Protein AF-A0A535T096-F1 (afdb_monomer)

pLDDT: mean 87.43, std 16.7, range [36.19, 98.62]

Foldseek 3Di:
DDDDDDDPPPPPPPPPPPPPDDDFQDDDQDPVRVVVLVVVQCVLVVVLVVVVADEDDFDQKDAPVLCVVPDDPVLVVFWAWDADPVRGIITGAQDCPSRVVCCCVPPVVPPDDDHRYKYKDKGATNDCPDPDRHRIDIDID

Radius of gyration: 22.75 Å; Cα contacts (8 Å, |Δi|>4): 147; chains: 1; bounding box: 43×34×91 Å

Nearest PDB structures (foldseek):
  4yrc-assembly1_A  TM=8.876E-01  e=6.998E-08  Trypanosoma cruzi strain CL Brener
  4yrp-assembly1_A  TM=8.487E-01  e=3.671E-08  Trypanosoma cruzi strain CL Brener
  3hrk-assembly1_A  TM=8.976E-01  e=1.423E-07  Trypanosoma cruzi
  4yrn-assembly1_B  TM=8.415E-01  e=5.767E-08  Trypanosoma cruzi strain CL Brener
  4yrn-assembly1_A-2  TM=8.420E-01  e=6.151E-08  Trypanosoma cruzi strain CL Brener

Mean predicted aligned error: 8.69 Å

Solvent-accessible surface area (backbone atoms only — not comparable to full-atom values): 8742 Å² total; per-residue (Å²): 139,84,85,79,87,78,79,87,76,78,77,76,75,89,77,68,75,80,82,89,69,76,60,91,36,54,78,86,66,52,70,70,57,43,49,53,52,48,51,54,51,51,52,55,53,49,52,41,43,77,74,64,32,41,79,54,86,66,75,60,64,44,48,49,74,62,48,62,76,67,46,54,73,72,59,60,69,27,37,48,69,49,66,49,100,86,69,50,63,31,27,41,34,62,63,63,65,54,55,50,48,50,45,38,68,70,75,43,66,85,54,76,79,84,82,46,70,28,40,71,47,76,28,28,35,68,50,63,62,96,66,83,43,46,28,56,47,78,48,73,86

Sequence (141 aa):
MWPRPGGFFTSANPSATPQLGGVPGFRDLLPLEAEILREAQESLLGEMRRWGYRHVITPLVESMDVLDVGLGIEQRRRLFKFTDARGDVVALVGERTVPVARLVAGKLRAAALPLRLCYAGPVLSTDEGRFQQRRETYQVG

Secondary structure (DSSP, 8-state):
-PPP---------TT-----PPPTT--PPPHHHHHHHHHHHHHHHHHHHHTT-EE----SEEEHHHHHHH--HHHHHTS-EEE-TTS-EEEE-S-SHHHHHHHHHHHSTTSPSPP-EE-EEEEE-S--TTTTT-SEEEEE-

Structure (mmCIF, N/CA/C/O backbone):
data_AF-A0A535T096-F1
#
_entry.id   AF-A0A535T096-F1
#
loop_
_atom_site.group_PDB
_atom_site.id
_atom_site.type_symbol
_atom_site.label_atom_id
_atom_site.label_alt_id
_atom_site.label_comp_id
_atom_site.label_asym_id
_atom_site.label_entity_id
_atom_site.label_seq_id
_atom_site.pdbx_PDB_ins_code
_atom_site.Cartn_x
_atom_site.Cartn_y
_atom_site.Cartn_z
_atom_site.occupancy
_atom_site.B_iso_or_equiv
_atom_site.auth_seq_id
_atom_site.auth_comp_id
_atom_site.auth_asym_id
_atom_site.auth_atom_id
_atom_site.pdbx_PDB_model_num
ATOM 1 N N . MET A 1 1 ? -14.529 -2.372 70.661 1.00 43.06 1 MET A N 1
ATOM 2 C CA . MET A 1 1 ? -15.642 -2.091 69.729 1.00 43.06 1 MET A CA 1
ATOM 3 C C . MET A 1 1 ? -15.020 -1.827 68.362 1.00 43.06 1 MET A C 1
ATOM 5 O O . MET A 1 1 ? -14.398 -0.792 68.189 1.00 43.06 1 MET A O 1
ATOM 9 N N . TRP A 1 2 ? -15.039 -2.812 67.461 1.00 36.19 2 TRP A N 1
ATOM 10 C CA . TRP A 1 2 ? -14.442 -2.722 66.116 1.00 36.19 2 TRP A CA 1
ATOM 11 C C . TRP A 1 2 ? -15.472 -2.147 65.126 1.00 36.19 2 TRP A C 1
ATOM 13 O O . TRP A 1 2 ? -16.627 -2.578 65.187 1.00 36.19 2 TRP A O 1
ATOM 23 N N . PRO A 1 3 ? -15.112 -1.236 64.203 1.00 52.44 3 PRO A N 1
ATOM 24 C CA . PRO A 1 3 ? -16.004 -0.853 63.115 1.00 52.44 3 PRO A CA 1
ATOM 25 C C . PRO A 1 3 ? -15.976 -1.907 61.994 1.00 52.44 3 PRO A C 1
ATOM 27 O O . PRO A 1 3 ? -14.939 -2.498 61.694 1.00 52.44 3 PRO A O 1
ATOM 30 N N . ARG A 1 4 ? -17.141 -2.159 61.389 1.00 43.66 4 ARG A N 1
ATOM 31 C CA . ARG A 1 4 ? -17.319 -3.072 60.249 1.00 43.66 4 ARG A CA 1
ATOM 32 C C . ARG A 1 4 ? -16.838 -2.410 58.947 1.00 43.66 4 ARG A C 1
ATOM 34 O O . ARG A 1 4 ? -17.176 -1.246 58.737 1.00 43.66 4 ARG A O 1
ATOM 41 N N . PRO A 1 5 ? -16.147 -3.123 58.041 1.00 46.75 5 PRO A N 1
ATOM 42 C CA . PRO A 1 5 ? -15.888 -2.615 56.701 1.00 46.75 5 PRO A CA 1
ATOM 43 C C . PRO A 1 5 ? -17.166 -2.724 55.857 1.00 46.75 5 PRO A C 1
ATOM 45 O O . PRO A 1 5 ? -17.632 -3.819 55.544 1.00 46.75 5 PRO A O 1
ATOM 48 N N . GLY A 1 6 ? -17.758 -1.574 55.530 1.00 46.47 6 GLY A N 1
ATOM 49 C CA . GLY A 1 6 ? -18.802 -1.460 54.515 1.00 46.47 6 GLY A CA 1
ATOM 50 C C . GLY A 1 6 ? -18.205 -1.721 53.134 1.00 46.47 6 GLY A C 1
ATOM 51 O O . GLY A 1 6 ? -17.206 -1.110 52.762 1.00 46.47 6 GLY A O 1
ATOM 52 N N . GLY A 1 7 ? -18.791 -2.670 52.409 1.00 41.16 7 GLY A N 1
ATOM 53 C CA . GLY A 1 7 ? -18.356 -3.058 51.075 1.00 41.16 7 GLY A CA 1
ATOM 54 C C . GLY A 1 7 ? -18.584 -1.950 50.050 1.00 41.16 7 GLY A C 1
ATOM 55 O O . GLY A 1 7 ? -19.691 -1.438 49.909 1.00 41.16 7 GLY A O 1
ATOM 56 N N . PHE A 1 8 ? -17.542 -1.636 49.285 1.00 47.66 8 PHE A N 1
ATOM 57 C CA . PHE A 1 8 ? -17.671 -0.946 48.008 1.00 47.66 8 PHE A CA 1
ATOM 58 C C . PHE A 1 8 ? -18.009 -1.986 46.936 1.00 47.66 8 PHE A C 1
ATOM 60 O O . PHE A 1 8 ? -17.132 -2.481 46.235 1.00 47.66 8 PHE A O 1
ATOM 67 N N . PHE A 1 9 ? -19.287 -2.348 46.825 1.00 50.50 9 PHE A N 1
ATOM 68 C CA . PHE A 1 9 ? -19.802 -2.934 45.591 1.00 50.50 9 PHE A CA 1
ATOM 69 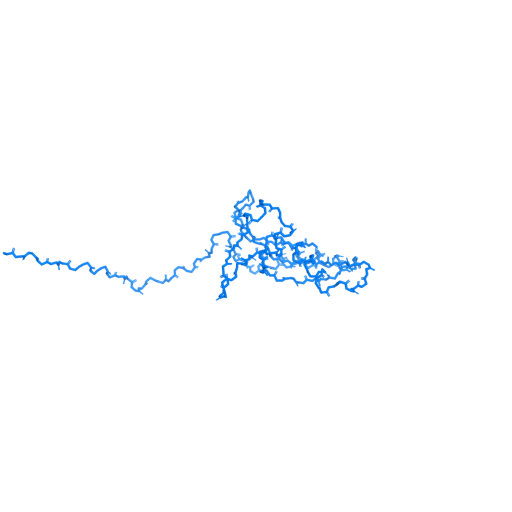C C . PHE A 1 9 ? -20.243 -1.778 44.697 1.00 50.50 9 PHE A C 1
ATOM 71 O O . PHE A 1 9 ? -21.381 -1.322 44.760 1.00 50.50 9 PHE A O 1
ATOM 78 N N . THR A 1 10 ? -19.333 -1.268 43.870 1.00 53.69 10 THR A N 1
ATOM 79 C CA . THR A 1 10 ? -19.735 -0.548 42.663 1.00 53.69 10 THR A CA 1
ATOM 80 C C . THR A 1 10 ? -20.433 -1.563 41.766 1.00 53.69 10 THR A C 1
ATOM 82 O O . THR A 1 10 ? -19.790 -2.417 41.157 1.00 53.69 10 THR A O 1
ATOM 85 N N . SER A 1 11 ? -21.765 -1.519 41.706 1.00 49.81 11 SER A N 1
ATOM 86 C CA . SER A 1 11 ? -22.501 -2.250 40.681 1.00 49.81 11 SER A CA 1
ATOM 87 C C . SER A 1 11 ? -22.096 -1.667 39.327 1.00 49.81 11 SER A C 1
ATOM 89 O O . SER A 1 11 ? -22.539 -0.578 38.956 1.00 49.81 11 SER A O 1
ATOM 91 N N . ALA A 1 12 ? -21.220 -2.354 38.596 1.00 58.41 12 ALA A N 1
ATOM 92 C CA . ALA A 1 12 ? -21.066 -2.099 37.174 1.00 58.41 12 ALA A CA 1
ATOM 93 C C . ALA A 1 12 ? -22.448 -2.295 36.542 1.00 58.41 12 ALA A C 1
ATOM 95 O O . ALA A 1 12 ? -23.042 -3.360 36.689 1.00 58.41 12 ALA A O 1
ATOM 96 N N . ASN A 1 13 ? -22.985 -1.246 35.924 1.00 53.56 13 ASN A N 1
ATOM 97 C CA . ASN A 1 13 ? -24.275 -1.290 35.252 1.00 53.56 13 ASN A CA 1
ATOM 98 C C . ASN A 1 13 ? -24.150 -2.192 34.004 1.00 53.56 13 ASN A C 1
ATOM 100 O O . ASN A 1 13 ? -23.458 -1.799 33.063 1.00 53.56 13 ASN A O 1
ATOM 104 N N . PRO A 1 14 ? -24.765 -3.390 33.962 1.00 56.00 14 PRO A N 1
ATOM 105 C CA . PRO A 1 14 ? -24.553 -4.352 32.880 1.00 56.00 14 PRO A CA 1
ATOM 106 C C . PRO A 1 14 ? -25.367 -4.034 31.613 1.00 56.00 14 PRO A C 1
ATOM 108 O O . PRO A 1 14 ? -25.327 -4.802 30.658 1.00 56.00 14 PRO A O 1
ATOM 111 N N . SER A 1 15 ? -26.112 -2.921 31.584 1.00 61.47 15 SER A N 1
ATOM 112 C CA . SER A 1 15 ? -27.017 -2.561 30.484 1.00 61.47 15 SER A CA 1
ATOM 113 C C . SER A 1 15 ? -26.513 -1.428 29.583 1.00 61.47 15 SER A C 1
ATOM 115 O O . SER A 1 15 ? -27.296 -0.872 28.813 1.00 61.47 15 SER A O 1
ATOM 117 N N . ALA A 1 16 ? -25.241 -1.030 29.678 1.00 60.91 16 ALA A N 1
ATOM 118 C CA . ALA A 1 16 ? -24.681 -0.079 28.725 1.00 60.91 16 ALA A CA 1
ATOM 119 C C . ALA A 1 16 ? -24.469 -0.796 27.386 1.00 60.91 16 ALA A C 1
ATOM 121 O O . ALA A 1 16 ? -23.515 -1.557 27.230 1.00 60.91 16 ALA A O 1
ATOM 122 N N . THR A 1 17 ? -25.369 -0.570 26.425 1.00 61.91 17 THR A N 1
ATOM 123 C CA . THR A 1 17 ? -25.146 -0.964 25.032 1.00 61.91 17 THR A CA 1
ATOM 124 C C . THR A 1 17 ? -23.775 -0.430 24.620 1.00 61.91 17 THR A C 1
ATOM 126 O O . THR A 1 17 ? -23.558 0.781 24.746 1.00 61.91 17 THR A O 1
ATOM 129 N N . PRO A 1 18 ? -22.831 -1.284 24.185 1.00 67.81 18 PRO A N 1
ATOM 130 C CA . PRO A 1 18 ? -21.512 -0.811 23.808 1.00 67.81 18 PRO A CA 1
ATOM 131 C C . PRO A 1 18 ? -21.678 0.240 22.713 1.00 67.81 18 PRO A C 1
ATOM 133 O O . PRO A 1 18 ? -22.310 -0.010 21.687 1.00 67.81 18 PRO A O 1
ATOM 136 N N . GLN A 1 19 ? -21.152 1.440 22.952 1.00 63.78 19 GLN A N 1
ATOM 137 C CA . GLN A 1 19 ? -21.049 2.448 21.906 1.00 63.78 19 GLN A CA 1
ATOM 138 C C . GLN A 1 19 ? -20.066 1.915 20.865 1.00 63.78 19 GLN A C 1
ATOM 140 O O . GLN A 1 19 ? -18.859 1.873 21.096 1.00 63.78 19 GLN A O 1
ATOM 145 N N . LEU A 1 20 ? -20.601 1.461 19.733 1.00 75.12 20 LEU A N 1
ATOM 146 C CA . LEU A 1 20 ? -19.837 0.989 18.582 1.00 75.12 20 LEU A CA 1
ATOM 147 C C . LEU A 1 20 ? -19.294 2.208 17.823 1.00 75.12 20 LEU A C 1
ATOM 149 O O . LEU A 1 20 ? -19.821 2.601 16.787 1.00 75.12 20 LEU A O 1
ATOM 153 N N . GLY A 1 21 ? -18.293 2.865 18.406 1.00 78.25 21 GLY A N 1
ATOM 154 C CA . GLY A 1 21 ? -17.558 3.955 17.769 1.00 78.25 21 GLY A CA 1
ATOM 155 C C . GLY A 1 21 ? -16.367 3.435 16.965 1.00 78.25 21 GLY A C 1
ATOM 156 O O . GLY A 1 21 ? -15.720 2.465 17.360 1.00 78.25 21 GLY A O 1
ATOM 157 N N . GLY A 1 22 ? -16.063 4.097 15.848 1.00 82.50 22 GLY A N 1
ATOM 158 C CA . GLY A 1 22 ? -14.836 3.857 15.088 1.00 82.50 22 GLY A CA 1
ATOM 159 C C . GLY A 1 22 ? -13.585 4.379 15.806 1.00 82.50 22 GLY A C 1
ATOM 160 O O . GLY A 1 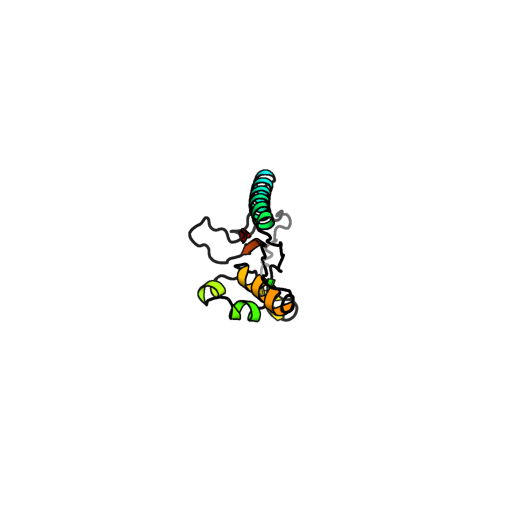22 ? -13.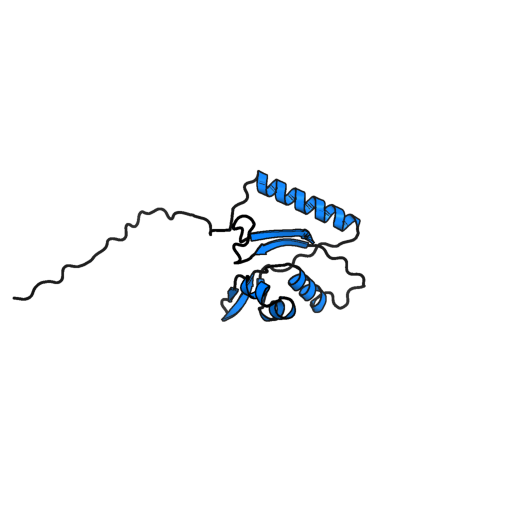661 5.183 16.739 1.00 82.50 22 GLY A O 1
ATOM 161 N N . VAL A 1 23 ? -12.409 3.942 15.355 1.00 87.69 23 VAL A N 1
ATOM 162 C CA . VAL A 1 23 ? -11.124 4.454 15.858 1.00 87.69 23 VAL A CA 1
ATOM 163 C C . VAL A 1 23 ? -10.877 5.855 15.276 1.00 87.69 23 VAL A C 1
ATOM 165 O O . VAL A 1 23 ? -10.963 6.012 14.058 1.00 87.69 23 VAL A O 1
ATOM 168 N N . PRO A 1 24 ? -10.522 6.877 16.083 1.00 86.44 24 PRO A N 1
ATOM 169 C CA . PRO A 1 24 ? -10.224 8.211 15.567 1.00 86.44 24 PRO A CA 1
ATOM 170 C C . PRO A 1 24 ? -9.185 8.193 14.438 1.00 86.44 24 PRO A C 1
ATOM 172 O O . PRO A 1 24 ? -8.129 7.565 14.551 1.00 86.44 24 PRO A O 1
ATOM 175 N N . GLY A 1 25 ? -9.501 8.891 13.348 1.00 86.50 25 GLY A N 1
ATOM 176 C CA . GLY A 1 25 ? -8.685 8.944 12.133 1.00 86.50 25 GLY A CA 1
ATOM 177 C C . GLY A 1 25 ? -8.950 7.826 11.118 1.00 86.50 25 GLY A C 1
ATOM 178 O O . GLY A 1 25 ? -8.409 7.887 10.013 1.00 86.50 25 GLY A O 1
ATOM 179 N N . PHE A 1 26 ? -9.815 6.867 11.451 1.00 89.38 26 PHE A N 1
ATOM 180 C CA . PHE A 1 26 ? -10.368 5.864 10.541 1.00 89.38 26 PHE A CA 1
ATOM 181 C C . PHE A 1 26 ? -11.848 6.162 10.319 1.00 89.38 26 PHE A C 1
ATOM 183 O O . PHE A 1 26 ? -12.549 6.577 11.242 1.00 89.38 26 PHE A O 1
ATOM 190 N N . ARG A 1 27 ? -12.322 6.009 9.082 1.00 89.31 27 ARG A N 1
ATOM 191 C CA . ARG A 1 27 ? -13.692 6.374 8.719 1.00 89.31 27 ARG A CA 1
ATOM 192 C C . ARG A 1 27 ? -14.285 5.347 7.772 1.00 89.31 27 ARG A C 1
ATOM 194 O O . ARG A 1 27 ? -13.651 5.000 6.779 1.00 89.31 27 ARG A O 1
ATOM 201 N N . ASP A 1 28 ? -15.529 4.977 8.041 1.00 92.06 28 ASP A N 1
ATOM 202 C CA . ASP A 1 28 ? -16.348 4.208 7.114 1.00 92.06 28 ASP A CA 1
ATOM 203 C C . ASP A 1 28 ? -16.707 5.065 5.898 1.00 92.06 28 ASP A C 1
ATOM 205 O O . ASP A 1 28 ? -17.229 6.172 6.036 1.00 92.06 28 ASP A O 1
ATOM 209 N N . LEU A 1 29 ? -16.415 4.562 4.700 1.00 93.94 29 LEU A N 1
ATOM 210 C CA . LEU A 1 29 ? -16.885 5.179 3.464 1.00 93.94 29 LEU A CA 1
ATOM 211 C C . LEU A 1 29 ? -18.285 4.654 3.166 1.00 93.94 29 LEU A C 1
ATOM 213 O O . LEU A 1 29 ? -18.476 3.449 2.987 1.00 93.94 29 LEU A O 1
ATOM 217 N N . LEU A 1 30 ? -19.261 5.557 3.113 1.00 96.06 30 LEU A N 1
ATOM 218 C CA . LEU A 1 30 ? -20.632 5.209 2.743 1.00 96.06 30 LEU A CA 1
ATOM 219 C C . LEU A 1 30 ? -20.710 4.838 1.251 1.00 96.06 30 LEU A C 1
ATOM 221 O O . LEU A 1 30 ? -19.794 5.185 0.505 1.00 96.06 30 LEU A O 1
ATOM 225 N N . PRO A 1 31 ? -21.785 4.172 0.778 1.00 98.38 31 PRO A N 1
ATOM 226 C CA . PRO A 1 31 ? -21.852 3.643 -0.588 1.00 98.38 31 PRO A CA 1
ATOM 227 C C . PRO A 1 31 ? -21.416 4.629 -1.680 1.00 98.38 31 PRO A C 1
ATOM 229 O O . PRO A 1 31 ? -20.537 4.300 -2.466 1.00 98.38 31 PRO A O 1
ATOM 232 N N . LEU A 1 32 ? -21.915 5.871 -1.648 1.00 98.25 32 LEU A N 1
ATOM 233 C CA . LEU A 1 32 ? -21.525 6.911 -2.607 1.00 98.25 32 LEU A CA 1
ATOM 234 C C . LEU A 1 32 ? -20.025 7.253 -2.542 1.00 98.25 32 LEU A C 1
ATOM 236 O O . LEU A 1 32 ? -19.369 7.390 -3.569 1.00 98.25 32 LEU A O 1
ATOM 240 N N . GLU A 1 33 ? -19.456 7.391 -1.343 1.00 97.25 33 GLU A N 1
ATOM 241 C CA . GLU A 1 33 ? -18.026 7.686 -1.180 1.00 97.25 33 GLU A CA 1
ATOM 242 C C . GLU A 1 33 ? -17.150 6.506 -1.621 1.00 97.25 33 GLU A C 1
ATOM 244 O O . GLU A 1 33 ? -16.084 6.704 -2.207 1.00 97.25 33 GLU A O 1
ATOM 249 N N . ALA A 1 34 ? -17.597 5.280 -1.339 1.00 97.94 34 ALA A N 1
ATOM 250 C CA . ALA A 1 34 ? -16.918 4.054 -1.729 1.00 97.94 34 ALA A CA 1
ATOM 251 C C . ALA A 1 34 ? -16.928 3.867 -3.255 1.00 97.94 34 ALA A C 1
ATOM 253 O O . ALA A 1 34 ? -15.900 3.497 -3.826 1.00 97.94 34 ALA A O 1
ATOM 254 N N . GLU A 1 35 ? -18.050 4.168 -3.913 1.00 98.50 35 GLU A N 1
ATOM 255 C CA . GLU A 1 35 ? -18.180 4.177 -5.373 1.00 98.50 35 GLU A CA 1
ATOM 256 C C . GLU A 1 35 ? -17.262 5.227 -6.003 1.00 98.50 35 GLU A C 1
ATOM 258 O O . GLU A 1 35 ? -16.448 4.879 -6.855 1.00 98.50 35 GLU A O 1
ATOM 263 N N . ILE A 1 36 ? -17.280 6.472 -5.511 1.00 98.31 36 ILE A N 1
ATOM 264 C CA . ILE A 1 36 ? -16.395 7.544 -6.000 1.00 98.31 36 ILE A CA 1
ATOM 265 C C . ILE A 1 36 ? -14.917 7.146 -5.875 1.00 98.31 36 ILE A C 1
ATOM 267 O O . ILE A 1 36 ? -14.138 7.315 -6.817 1.00 98.31 36 ILE A O 1
ATOM 271 N N . LEU A 1 37 ? -14.509 6.604 -4.722 1.00 97.56 37 LEU A N 1
ATOM 272 C CA . LEU A 1 37 ? -13.137 6.134 -4.525 1.00 97.56 37 LEU A CA 1
ATOM 273 C C . LEU A 1 37 ? -12.792 5.004 -5.503 1.00 97.56 37 LEU A C 1
ATOM 275 O O . LEU A 1 37 ? -11.708 5.014 -6.091 1.00 97.56 37 LEU A O 1
ATOM 279 N N . ARG A 1 38 ? -13.702 4.040 -5.679 1.00 98.19 38 ARG A N 1
ATOM 280 C CA . ARG A 1 38 ? -13.503 2.908 -6.585 1.00 98.19 38 ARG A CA 1
ATOM 281 C C . ARG A 1 38 ? -13.345 3.375 -8.026 1.00 98.19 38 ARG A C 1
ATOM 283 O O . ARG A 1 38 ? -12.398 2.957 -8.685 1.00 98.19 38 ARG A O 1
ATOM 290 N N . GLU A 1 39 ? -14.227 4.242 -8.504 1.00 98.44 39 GLU A N 1
ATOM 291 C CA . GLU A 1 39 ? -14.180 4.773 -9.867 1.00 98.44 39 GLU A CA 1
ATOM 292 C C . GLU A 1 39 ? -12.889 5.552 -10.128 1.00 98.44 39 GLU A C 1
ATOM 294 O O . GLU A 1 39 ? -12.244 5.357 -11.160 1.00 98.44 39 GLU A O 1
ATOM 299 N N . ALA A 1 40 ? -12.454 6.375 -9.170 1.00 98.31 40 ALA A N 1
ATOM 300 C CA . ALA A 1 40 ? -11.190 7.096 -9.272 1.00 98.31 40 ALA A CA 1
ATOM 301 C C . ALA A 1 40 ? -9.989 6.138 -9.385 1.00 98.31 40 ALA A C 1
ATOM 303 O O . ALA A 1 40 ? -9.118 6.330 -10.238 1.00 98.31 40 ALA A O 1
ATOM 304 N N . GLN A 1 41 ? -9.949 5.083 -8.562 1.00 98.25 41 GLN A N 1
ATOM 305 C CA . GLN A 1 41 ? -8.899 4.062 -8.626 1.00 98.25 41 GLN A CA 1
ATOM 306 C C . GLN A 1 41 ? -8.919 3.304 -9.958 1.00 98.25 41 GLN A C 1
ATOM 308 O O . GLN A 1 41 ? -7.873 3.152 -10.589 1.00 98.25 41 GLN A O 1
ATOM 313 N N . GLU A 1 42 ? -10.091 2.857 -10.410 1.00 98.31 42 GLU A N 1
ATOM 314 C CA . GLU A 1 42 ? -10.236 2.103 -11.660 1.00 98.31 42 GLU A CA 1
ATOM 315 C C . GLU A 1 42 ? -9.903 2.941 -12.895 1.00 98.31 42 GLU A C 1
ATOM 317 O O . GLU A 1 42 ? -9.314 2.418 -13.841 1.00 98.31 42 GLU A O 1
ATOM 322 N N . SER A 1 43 ? -10.213 4.239 -12.884 1.00 98.44 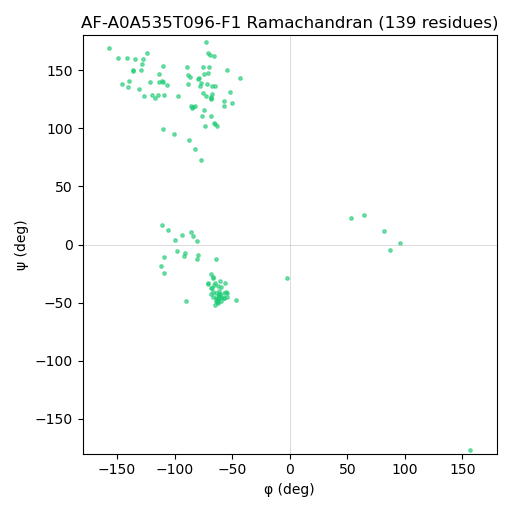43 SER A N 1
ATOM 323 C CA . SER A 1 43 ? -9.836 5.167 -13.953 1.00 98.44 43 SER A CA 1
ATOM 324 C C . SER A 1 43 ? -8.311 5.276 -14.083 1.00 98.44 43 SER A C 1
ATOM 326 O O . SER A 1 43 ? -7.754 5.031 -15.156 1.00 98.44 43 SER A O 1
ATOM 328 N N . LEU A 1 44 ? -7.610 5.519 -12.967 1.00 98.44 44 LEU A N 1
ATOM 329 C CA . LEU A 1 44 ? -6.144 5.591 -12.940 1.00 98.44 44 LEU A CA 1
ATOM 330 C C . LEU A 1 44 ? -5.493 4.261 -13.347 1.00 98.44 44 LEU A C 1
ATOM 332 O O . LEU A 1 44 ? -4.600 4.234 -14.196 1.00 98.44 44 LEU A O 1
ATOM 336 N N . LEU A 1 45 ? -5.966 3.141 -12.792 1.00 98.56 45 LEU A N 1
ATOM 337 C CA . LEU A 1 45 ? -5.481 1.808 -13.155 1.00 98.56 45 LEU A CA 1
ATOM 338 C C . LEU A 1 45 ? -5.804 1.453 -14.613 1.00 98.56 45 LEU A C 1
ATOM 340 O O . LEU A 1 45 ? -5.045 0.728 -15.259 1.00 98.56 45 LEU A O 1
ATOM 344 N N . GLY A 1 46 ? -6.931 1.930 -15.141 1.00 98.62 46 GLY A N 1
ATOM 345 C CA . GLY A 1 46 ? -7.325 1.803 -16.541 1.00 98.62 46 GLY A CA 1
ATOM 346 C C . GLY A 1 46 ? -6.313 2.456 -17.473 1.00 98.62 46 GLY A C 1
ATOM 347 O O . GLY A 1 46 ? -5.830 1.801 -18.399 1.00 98.62 46 GLY A O 1
ATOM 348 N N . GLU A 1 47 ? -5.920 3.694 -17.180 1.00 98.56 47 GLU A N 1
ATOM 349 C CA . GLU A 1 47 ? -4.871 4.388 -17.928 1.00 98.56 47 GLU A CA 1
ATOM 350 C C . GLU A 1 47 ? -3.521 3.676 -17.802 1.00 98.56 47 GLU A C 1
ATOM 352 O O . GLU A 1 47 ? -2.909 3.339 -18.813 1.00 98.56 47 GLU A O 1
ATOM 357 N N . MET A 1 48 ? -3.083 3.316 -16.594 1.00 98.50 48 MET A N 1
ATOM 358 C CA . MET A 1 48 ? -1.828 2.576 -16.398 1.00 98.50 48 MET A CA 1
ATOM 359 C C . MET A 1 48 ? -1.781 1.274 -17.218 1.00 98.50 48 MET A C 1
ATOM 361 O O . MET A 1 48 ? -0.767 0.969 -17.855 1.00 98.50 48 MET A O 1
ATOM 365 N N . ARG A 1 49 ? -2.892 0.528 -17.280 1.00 98.38 49 ARG A N 1
ATOM 366 C CA . ARG A 1 49 ? -3.004 -0.681 -18.114 1.00 98.38 49 ARG A CA 1
ATOM 367 C C . ARG A 1 49 ? -2.831 -0.386 -19.604 1.00 98.38 49 ARG A C 1
ATOM 369 O O . ARG A 1 49 ? -2.156 -1.161 -20.280 1.00 98.38 49 ARG A O 1
ATOM 376 N N . ARG A 1 50 ? -3.376 0.725 -20.115 1.00 98.44 50 ARG A N 1
ATOM 377 C CA . ARG A 1 50 ? -3.168 1.166 -21.512 1.00 98.44 50 ARG A CA 1
ATOM 378 C C . ARG A 1 50 ? -1.691 1.438 -21.810 1.00 98.44 50 ARG A C 1
ATOM 380 O O . ARG A 1 50 ? -1.233 1.167 -22.914 1.00 98.44 50 ARG A O 1
ATOM 387 N N . TRP A 1 51 ? -0.930 1.873 -20.806 1.00 98.12 51 TRP A N 1
ATOM 388 C CA . TRP A 1 51 ? 0.525 2.061 -20.872 1.00 98.12 51 TRP A CA 1
ATOM 389 C C . TRP A 1 51 ? 1.345 0.789 -20.573 1.00 98.12 51 TRP A C 1
ATOM 391 O O . TRP A 1 51 ? 2.570 0.850 -20.418 1.00 98.12 51 TRP A O 1
ATOM 401 N N . GLY A 1 52 ? 0.698 -0.377 -20.501 1.00 98.06 52 GLY A N 1
ATOM 402 C CA . GLY A 1 52 ? 1.349 -1.675 -20.319 1.00 98.06 52 GLY A CA 1
ATOM 403 C C . GLY A 1 52 ? 1.717 -2.014 -18.872 1.00 98.06 52 GLY A C 1
ATOM 404 O O . GLY A 1 52 ? 2.454 -2.975 -18.653 1.00 98.06 52 GLY A O 1
ATOM 405 N N . TYR A 1 53 ? 1.226 -1.259 -17.885 1.00 98.56 53 TYR A N 1
ATOM 406 C CA . TYR A 1 53 ? 1.408 -1.601 -16.476 1.00 98.56 53 TYR A CA 1
ATOM 407 C C . TYR A 1 53 ? 0.510 -2.769 -16.072 1.00 98.56 53 TYR A C 1
ATOM 409 O O . TYR A 1 53 ? -0.612 -2.939 -16.559 1.00 98.56 53 TYR A O 1
ATOM 417 N N . ARG A 1 54 ? 1.011 -3.587 -15.148 1.00 97.94 54 ARG A N 1
ATOM 418 C CA . ARG A 1 54 ? 0.324 -4.759 -14.612 1.00 97.94 54 ARG A CA 1
ATOM 419 C C . ARG A 1 54 ? 0.077 -4.572 -13.125 1.00 97.94 54 ARG A C 1
ATOM 421 O O . ARG A 1 54 ? 1.003 -4.314 -12.362 1.00 97.94 54 ARG A O 1
ATOM 428 N N . HIS A 1 55 ? -1.182 -4.719 -12.733 1.00 98.06 55 HIS A N 1
ATOM 429 C CA . HIS A 1 55 ? -1.588 -4.529 -11.351 1.00 98.06 55 HIS A CA 1
ATOM 430 C C . HIS A 1 55 ? -1.008 -5.616 -10.440 1.00 98.06 55 HIS A C 1
ATOM 432 O O . HIS A 1 55 ? -1.050 -6.803 -10.778 1.00 98.06 55 HIS A O 1
ATOM 438 N N . VAL A 1 56 ? -0.502 -5.207 -9.279 1.00 98.25 56 VAL A N 1
ATOM 439 C CA . VAL A 1 56 ? -0.044 -6.082 -8.200 1.00 98.25 56 VAL A CA 1
ATOM 440 C C . VAL A 1 56 ? -0.674 -5.666 -6.878 1.00 98.25 56 VAL A C 1
ATOM 442 O O . VAL A 1 56 ? -0.938 -4.492 -6.628 1.00 98.25 56 VAL A O 1
ATOM 445 N N . ILE A 1 57 ? -0.868 -6.650 -6.005 1.00 97.25 57 ILE A N 1
ATOM 446 C CA . ILE A 1 57 ? -1.325 -6.440 -4.634 1.00 97.25 57 ILE A CA 1
ATOM 447 C C . ILE A 1 57 ? -0.243 -6.970 -3.703 1.00 97.25 57 ILE A C 1
ATOM 449 O O . ILE A 1 57 ? 0.219 -8.105 -3.838 1.00 97.25 57 ILE A O 1
ATOM 453 N N . THR A 1 58 ? 0.157 -6.139 -2.750 1.00 97.44 58 THR A N 1
ATOM 454 C CA . THR A 1 58 ? 1.072 -6.503 -1.670 1.00 97.44 58 THR A CA 1
ATOM 455 C C . THR A 1 58 ? 0.309 -6.548 -0.345 1.00 97.44 58 THR A C 1
ATOM 457 O O . THR A 1 58 ? -0.702 -5.855 -0.207 1.00 97.44 58 THR A O 1
ATOM 460 N N . PRO A 1 59 ? 0.763 -7.344 0.639 1.00 96.81 59 PRO A N 1
ATOM 461 C CA . PRO A 1 59 ? 0.197 -7.326 1.984 1.00 96.81 59 PRO A CA 1
ATOM 462 C C . PRO A 1 59 ? 0.192 -5.920 2.601 1.00 96.81 59 PRO A C 1
ATOM 464 O O . PRO A 1 59 ? 1.066 -5.104 2.310 1.00 96.81 59 PRO A O 1
ATOM 467 N N . LEU A 1 60 ? -0.781 -5.658 3.480 1.00 96.12 60 LEU A N 1
ATOM 468 C CA . LEU A 1 60 ? -0.820 -4.436 4.296 1.00 96.12 60 LEU A CA 1
ATOM 469 C C . LEU A 1 60 ? 0.080 -4.506 5.528 1.00 96.12 60 LEU A C 1
ATOM 471 O O . LEU A 1 60 ? 0.300 -3.483 6.165 1.00 96.12 60 LEU A O 1
ATOM 475 N N . VAL A 1 61 ? 0.570 -5.696 5.865 1.00 97.12 61 VAL A N 1
ATOM 476 C CA . VAL A 1 61 ? 1.453 -5.947 7.000 1.00 97.12 61 VAL A CA 1
ATOM 477 C C . VAL A 1 61 ? 2.803 -6.394 6.461 1.00 97.12 61 VAL A C 1
ATOM 479 O O . VAL A 1 61 ? 2.864 -7.317 5.649 1.00 97.12 61 VAL A O 1
ATOM 482 N N . GLU A 1 62 ? 3.870 -5.755 6.924 1.00 96.94 62 GLU A N 1
ATOM 483 C CA . GLU A 1 62 ? 5.255 -6.093 6.587 1.00 96.94 62 GLU A CA 1
ATOM 484 C C . GLU A 1 62 ? 6.085 -6.263 7.864 1.00 96.94 62 GLU A C 1
ATOM 486 O O . GLU A 1 62 ? 5.755 -5.708 8.919 1.00 96.94 62 GLU A O 1
ATOM 491 N N . SER A 1 63 ? 7.171 -7.035 7.774 1.00 96.00 63 SER A N 1
ATOM 492 C CA . SER A 1 63 ? 8.140 -7.121 8.868 1.00 96.00 63 SER A CA 1
ATOM 493 C C . SER A 1 63 ? 8.920 -5.816 9.000 1.00 96.00 63 SER A C 1
ATOM 495 O O . SER A 1 63 ? 9.134 -5.096 8.019 1.00 96.00 63 SER A O 1
ATOM 497 N N . MET A 1 64 ? 9.391 -5.523 10.213 1.00 95.06 64 MET A N 1
ATOM 498 C CA . MET A 1 64 ? 10.246 -4.355 10.429 1.00 95.06 64 MET A CA 1
ATOM 499 C C . MET A 1 64 ? 11.529 -4.418 9.594 1.00 95.06 64 MET A C 1
ATOM 501 O O . MET A 1 64 ? 11.899 -3.401 9.019 1.00 95.06 64 MET A O 1
ATOM 505 N N . ASP A 1 65 ? 12.120 -5.604 9.409 1.00 94.25 65 ASP A N 1
ATOM 506 C CA . ASP A 1 65 ? 13.323 -5.789 8.584 1.00 94.25 65 ASP A CA 1
ATOM 507 C C . ASP A 1 65 ? 13.132 -5.303 7.141 1.00 94.25 65 ASP A C 1
ATOM 509 O O . ASP A 1 65 ? 14.009 -4.660 6.570 1.00 94.25 65 ASP A O 1
ATOM 513 N N . VAL A 1 66 ? 11.970 -5.580 6.541 1.00 94.94 66 VAL A N 1
ATOM 514 C CA . VAL A 1 66 ? 11.646 -5.130 5.178 1.00 94.94 66 VAL A CA 1
ATOM 515 C C . VAL A 1 66 ? 11.525 -3.609 5.135 1.00 94.94 66 VAL A C 1
ATOM 517 O O . VAL A 1 66 ? 12.049 -2.960 4.229 1.00 94.94 66 VAL A O 1
ATOM 520 N N . LEU A 1 67 ? 10.825 -3.039 6.113 1.00 94.06 67 LEU A N 1
ATOM 521 C CA . LEU A 1 67 ? 10.550 -1.607 6.178 1.00 94.06 67 LEU A CA 1
ATOM 522 C C . LEU A 1 67 ? 11.808 -0.794 6.508 1.00 94.06 67 LEU A C 1
ATOM 524 O O . LEU A 1 67 ? 11.976 0.307 5.988 1.00 94.06 67 LEU A O 1
ATOM 528 N N . ASP A 1 68 ? 12.716 -1.342 7.311 1.00 93.25 68 ASP A N 1
ATOM 529 C CA . ASP A 1 68 ? 13.973 -0.706 7.705 1.00 93.25 68 ASP A CA 1
ATOM 530 C C . ASP A 1 68 ? 14.948 -0.523 6.539 1.00 93.25 68 ASP A C 1
ATOM 532 O O . ASP A 1 68 ? 15.722 0.435 6.540 1.00 93.25 68 ASP A O 1
ATOM 536 N N . VAL A 1 69 ? 14.878 -1.385 5.520 1.00 92.31 69 VAL A N 1
ATOM 537 C CA . VAL A 1 69 ? 15.710 -1.272 4.312 1.00 92.31 69 VAL A CA 1
ATOM 538 C C . VAL A 1 69 ? 15.286 -0.090 3.437 1.00 92.31 69 VAL A C 1
ATOM 540 O O . VAL A 1 69 ? 16.128 0.521 2.781 1.00 92.31 69 VAL A O 1
ATOM 543 N N . GLY A 1 70 ? 13.990 0.225 3.398 1.00 88.44 70 GLY A N 1
ATOM 544 C CA . GLY A 1 70 ? 13.437 1.175 2.432 1.00 88.44 70 GLY A CA 1
ATOM 545 C C . GLY A 1 70 ? 12.926 2.497 3.006 1.00 88.44 70 GLY A C 1
ATOM 546 O O . GLY A 1 70 ? 12.772 3.453 2.248 1.00 88.44 70 GLY A O 1
ATOM 547 N N . LEU A 1 71 ? 12.662 2.581 4.316 1.00 92.25 71 LEU A N 1
ATOM 548 C CA . LEU A 1 71 ? 12.060 3.761 4.941 1.00 92.25 71 LEU A CA 1
ATOM 549 C C . LEU A 1 71 ? 13.049 4.577 5.782 1.00 92.25 71 LEU A C 1
ATOM 551 O O . LEU A 1 71 ? 13.794 4.068 6.625 1.00 92.25 71 LEU A O 1
ATOM 555 N N . GLY A 1 72 ? 12.962 5.900 5.644 1.00 92.31 72 GLY A N 1
ATOM 556 C CA . GLY A 1 72 ? 13.668 6.845 6.507 1.00 92.31 72 GLY A CA 1
ATOM 557 C C . GLY A 1 72 ? 13.182 6.797 7.962 1.00 92.31 72 GLY A C 1
ATOM 558 O O . GLY A 1 72 ? 12.089 6.317 8.263 1.00 92.31 72 GLY A O 1
ATOM 559 N N . ILE A 1 73 ? 13.984 7.335 8.888 1.00 90.75 73 ILE A N 1
ATOM 560 C CA . ILE A 1 73 ? 13.679 7.339 10.335 1.00 90.75 73 ILE A CA 1
ATOM 561 C C . ILE A 1 73 ? 12.305 7.965 10.621 1.00 90.75 73 ILE A C 1
ATOM 563 O O . ILE A 1 73 ? 11.505 7.393 11.359 1.00 90.75 73 ILE A O 1
ATOM 567 N N . GLU A 1 74 ? 12.002 9.105 9.998 1.00 90.12 74 GLU A N 1
ATOM 568 C CA . GLU A 1 74 ? 10.731 9.806 10.209 1.00 90.12 74 GLU A CA 1
ATOM 569 C C . GLU A 1 74 ? 9.532 9.032 9.658 1.00 90.12 74 GLU A C 1
ATOM 571 O O . GLU A 1 74 ? 8.495 8.970 10.310 1.00 90.12 74 GLU A O 1
ATOM 576 N N . GLN A 1 75 ? 9.672 8.360 8.513 1.00 90.50 75 GLN A N 1
ATOM 577 C CA . GLN A 1 75 ? 8.615 7.490 7.985 1.00 90.50 75 GLN A CA 1
ATOM 578 C C . GLN A 1 75 ? 8.358 6.314 8.934 1.00 90.50 75 GLN A C 1
ATOM 580 O O . GLN A 1 75 ? 7.211 6.008 9.245 1.00 90.50 75 GLN A O 1
ATOM 585 N N . ARG A 1 76 ? 9.420 5.710 9.479 1.00 91.62 76 ARG A N 1
ATOM 586 C CA . ARG A 1 76 ? 9.322 4.590 10.427 1.00 91.62 76 ARG A CA 1
ATOM 587 C C . ARG A 1 76 ? 8.710 4.960 11.772 1.00 91.62 76 ARG A C 1
ATOM 589 O O . ARG A 1 76 ? 8.125 4.099 12.433 1.00 91.62 76 ARG A O 1
ATOM 596 N N . ARG A 1 77 ? 8.855 6.213 12.208 1.00 91.25 77 ARG A N 1
ATOM 597 C CA . ARG A 1 77 ? 8.190 6.741 13.412 1.00 91.25 77 ARG A CA 1
ATOM 598 C C . ARG A 1 77 ? 6.678 6.849 13.237 1.00 91.25 77 ARG A C 1
ATOM 600 O O . ARG A 1 77 ? 5.952 6.760 14.219 1.00 91.25 77 ARG A O 1
ATOM 607 N N . ARG A 1 78 ? 6.220 6.988 11.993 1.00 91.00 78 ARG A N 1
ATOM 608 C CA . ARG A 1 78 ? 4.816 7.193 11.631 1.00 91.00 78 ARG A CA 1
ATOM 609 C C . ARG A 1 78 ? 4.059 5.902 11.304 1.00 91.00 78 ARG A C 1
ATOM 611 O O . ARG A 1 78 ? 2.941 5.970 10.801 1.00 91.00 78 ARG A O 1
ATOM 618 N N . LEU A 1 79 ? 4.661 4.734 11.528 1.00 94.12 79 LEU A N 1
ATOM 619 C CA . LEU A 1 79 ? 4.033 3.438 11.266 1.00 94.12 79 LEU A CA 1
ATOM 620 C C . LEU A 1 79 ? 3.210 2.971 12.467 1.00 94.12 79 LEU A C 1
ATOM 622 O O . LEU A 1 79 ? 3.644 3.109 13.612 1.00 94.12 79 LEU A O 1
ATOM 626 N N . PHE A 1 80 ? 2.080 2.318 12.201 1.00 95.44 80 PHE A N 1
ATOM 627 C CA . PHE A 1 80 ? 1.421 1.488 13.208 1.00 95.44 80 PHE A CA 1
ATOM 628 C C . PHE A 1 80 ? 2.207 0.194 13.373 1.00 95.44 80 PHE A C 1
ATOM 630 O O . PHE A 1 80 ? 2.292 -0.594 12.434 1.00 95.44 80 PHE A O 1
ATOM 637 N N . LYS A 1 81 ? 2.768 -0.020 14.563 1.00 95.56 81 LYS A N 1
ATOM 638 C CA . LYS A 1 81 ? 3.558 -1.205 14.906 1.00 95.56 81 LYS A CA 1
ATOM 639 C C . LYS A 1 81 ? 2.800 -2.046 15.912 1.00 95.56 81 LYS A C 1
ATOM 641 O O . LYS A 1 81 ? 2.178 -1.504 16.824 1.00 95.56 81 LYS A O 1
ATOM 646 N N . PHE A 1 82 ? 2.870 -3.353 15.749 1.00 96.62 82 PHE A N 1
ATOM 647 C CA . PHE A 1 82 ? 2.243 -4.302 16.651 1.00 96.62 82 PHE A CA 1
ATOM 648 C C . PHE A 1 82 ? 3.060 -5.586 16.701 1.00 96.62 82 PHE A C 1
ATOM 650 O O . PHE A 1 82 ? 3.887 -5.858 15.831 1.00 96.62 82 PHE A O 1
ATOM 657 N N . THR A 1 83 ? 2.837 -6.353 17.756 1.00 97.44 83 THR A N 1
ATOM 658 C CA . THR A 1 83 ? 3.446 -7.664 17.934 1.00 97.44 83 THR A CA 1
ATOM 659 C C . THR A 1 83 ? 2.445 -8.714 17.478 1.00 97.44 83 THR A C 1
ATOM 661 O O . THR A 1 83 ? 1.286 -8.680 17.898 1.00 97.44 83 THR A O 1
ATOM 664 N N . ASP A 1 84 ? 2.861 -9.611 16.586 1.00 93.81 84 ASP A N 1
ATOM 665 C CA . ASP A 1 84 ? 2.023 -10.732 16.170 1.00 93.81 84 ASP A CA 1
ATOM 666 C C . ASP A 1 84 ? 1.912 -11.789 17.289 1.00 93.81 84 ASP A C 1
ATOM 668 O O . ASP A 1 84 ? 2.566 -11.710 18.331 1.00 93.81 84 ASP A O 1
ATOM 672 N N . ALA A 1 85 ? 1.076 -12.809 17.089 1.00 95.06 85 ALA A N 1
ATOM 673 C CA . ALA A 1 85 ? 0.870 -13.859 18.090 1.00 95.06 85 ALA A CA 1
ATOM 674 C C . ALA A 1 85 ? 2.128 -14.705 18.390 1.00 95.06 85 ALA A C 1
ATOM 676 O O . ALA A 1 85 ? 2.130 -15.466 19.356 1.00 95.06 85 ALA A O 1
ATOM 677 N N . ARG A 1 86 ? 3.180 -14.604 17.570 1.00 94.88 86 ARG A N 1
ATOM 678 C CA . ARG A 1 86 ? 4.454 -15.318 17.733 1.00 94.88 86 ARG A CA 1
ATOM 679 C C . ARG A 1 86 ? 5.526 -14.463 18.406 1.00 94.88 86 ARG A C 1
ATOM 681 O O . ARG A 1 86 ? 6.583 -14.991 18.734 1.00 94.88 86 ARG A O 1
ATOM 688 N N . GLY A 1 87 ? 5.244 -13.186 18.664 1.00 94.81 87 GLY A N 1
ATOM 689 C CA . GLY A 1 87 ? 6.187 -12.258 19.282 1.00 94.81 87 GLY A CA 1
ATOM 690 C C . GLY A 1 87 ? 6.963 -11.399 18.283 1.00 94.81 87 GLY A C 1
ATOM 691 O O . GLY A 1 87 ? 7.765 -10.569 18.713 1.00 94.81 87 GLY A O 1
ATOM 692 N N . ASP A 1 88 ? 6.715 -11.541 16.979 1.00 95.88 88 ASP A N 1
ATOM 693 C CA . ASP A 1 88 ? 7.411 -10.764 15.956 1.00 95.88 88 ASP A CA 1
ATOM 694 C C . ASP A 1 88 ? 6.837 -9.346 15.872 1.00 95.88 88 ASP A C 1
ATOM 696 O O . ASP A 1 88 ? 5.619 -9.147 15.874 1.00 95.88 88 ASP A O 1
ATOM 700 N N . VAL A 1 89 ? 7.709 -8.338 15.764 1.00 96.06 89 VAL A N 1
ATOM 701 C CA . VAL A 1 89 ? 7.275 -6.955 15.523 1.00 96.06 89 VAL A CA 1
ATOM 702 C C . VAL A 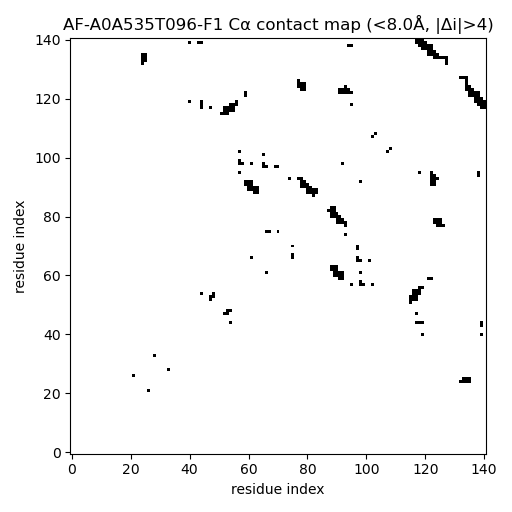1 89 ? 7.031 -6.757 14.030 1.00 96.06 89 VAL A C 1
ATOM 704 O O . VAL A 1 89 ? 7.940 -6.859 13.204 1.00 96.06 89 VAL A O 1
ATOM 707 N N . VAL A 1 90 ? 5.795 -6.412 13.697 1.00 97.31 90 VAL A N 1
ATOM 708 C CA . VAL A 1 90 ? 5.340 -6.105 12.341 1.00 97.31 90 VAL A CA 1
ATOM 709 C C . VAL A 1 90 ? 4.719 -4.714 12.305 1.00 97.31 90 VAL A C 1
ATOM 711 O O . VAL A 1 90 ? 4.405 -4.119 13.342 1.00 97.31 90 VAL A O 1
ATOM 714 N N . ALA A 1 91 ? 4.543 -4.171 11.105 1.00 97.25 91 ALA A N 1
ATOM 715 C CA . ALA A 1 91 ? 3.906 -2.875 10.933 1.00 97.25 91 ALA A CA 1
ATOM 716 C C . ALA A 1 91 ? 2.895 -2.877 9.790 1.00 97.25 91 ALA A C 1
ATOM 718 O O . ALA A 1 91 ? 3.058 -3.590 8.798 1.00 97.25 91 ALA A O 1
ATOM 719 N N . LEU A 1 92 ? 1.870 -2.032 9.921 1.00 97.06 92 LEU A N 1
ATOM 720 C CA . LEU A 1 92 ? 1.023 -1.670 8.789 1.00 97.06 92 LEU A CA 1
ATOM 721 C C . LEU A 1 92 ? 1.813 -0.749 7.858 1.00 97.06 92 LEU A C 1
ATOM 723 O O . LEU A 1 92 ? 2.524 0.150 8.314 1.00 97.06 92 LEU A O 1
ATOM 727 N N . VAL A 1 93 ? 1.692 -0.975 6.555 1.00 94.62 93 VAL A N 1
ATOM 728 C CA . VAL A 1 93 ? 2.437 -0.225 5.540 1.00 94.62 93 VAL A CA 1
ATOM 729 C C . VAL A 1 93 ? 1.973 1.236 5.477 1.00 94.62 93 VAL A C 1
ATOM 731 O O . VAL A 1 93 ? 0.783 1.518 5.321 1.00 94.62 93 VAL A O 1
ATOM 734 N N . GLY A 1 94 ? 2.920 2.174 5.579 1.00 94.31 94 GLY A N 1
ATOM 735 C CA . GLY A 1 94 ? 2.672 3.618 5.431 1.00 94.31 94 GLY A CA 1
ATOM 736 C C . GLY A 1 94 ? 2.847 4.149 4.006 1.00 94.31 94 GLY A C 1
ATOM 737 O O . GLY A 1 94 ? 2.491 5.287 3.715 1.00 94.31 94 GLY A O 1
ATOM 738 N N . GLU A 1 95 ? 3.385 3.323 3.112 1.00 93.31 95 GLU A N 1
ATOM 739 C CA . GLU A 1 95 ? 3.555 3.575 1.681 1.00 93.31 95 GLU A CA 1
ATOM 740 C C . GLU A 1 95 ? 3.670 2.218 0.946 1.00 93.31 95 GLU A C 1
ATOM 742 O O . GLU A 1 95 ? 3.742 1.173 1.596 1.00 93.31 95 GLU A O 1
ATOM 747 N N . ARG A 1 96 ? 3.612 2.191 -0.393 1.00 95.25 96 ARG A N 1
ATOM 748 C CA . ARG A 1 96 ? 3.537 0.934 -1.175 1.00 95.25 96 ARG A CA 1
ATOM 749 C C . ARG A 1 96 ? 4.798 0.581 -1.969 1.00 95.25 96 ARG A C 1
ATOM 751 O O . ARG A 1 96 ? 4.909 -0.550 -2.440 1.00 95.25 96 ARG A O 1
ATOM 758 N N . THR A 1 97 ? 5.759 1.486 -2.083 1.00 94.38 97 THR A N 1
ATOM 759 C CA . THR A 1 97 ? 7.010 1.291 -2.826 1.00 94.38 97 THR A CA 1
ATOM 760 C C . THR A 1 97 ? 7.857 0.187 -2.208 1.00 94.38 97 THR A C 1
ATOM 762 O O . THR A 1 97 ? 8.318 -0.686 -2.939 1.00 94.38 97 THR A O 1
ATOM 765 N N . VAL A 1 98 ? 8.039 0.165 -0.882 1.00 96.12 98 VAL A N 1
ATOM 766 C CA . VAL A 1 98 ? 8.842 -0.861 -0.198 1.00 96.12 98 VAL A CA 1
ATOM 767 C C . VAL A 1 98 ? 8.223 -2.260 -0.346 1.00 96.12 98 VAL A C 1
ATOM 769 O O . VAL A 1 98 ? 8.937 -3.166 -0.788 1.00 96.12 98 VAL A O 1
ATOM 772 N N . PRO A 1 99 ? 6.913 -2.474 -0.099 1.00 97.00 99 PRO A N 1
ATOM 773 C CA . PRO A 1 99 ? 6.262 -3.752 -0.396 1.00 97.00 99 PRO A CA 1
ATOM 774 C C . PRO A 1 99 ? 6.410 -4.206 -1.857 1.00 97.00 99 PRO A C 1
ATOM 776 O O . PRO A 1 99 ? 6.646 -5.390 -2.124 1.00 97.00 99 PRO A O 1
ATOM 779 N N . VAL A 1 100 ? 6.294 -3.284 -2.821 1.00 97.62 100 VAL A N 1
ATOM 780 C CA . VAL A 1 100 ? 6.468 -3.592 -4.251 1.00 97.62 100 VAL A CA 1
ATOM 781 C C . VAL A 1 100 ? 7.923 -3.943 -4.562 1.00 97.62 100 VAL A C 1
ATOM 783 O O . VAL A 1 100 ? 8.176 -4.934 -5.246 1.00 97.62 100 VAL A O 1
ATOM 786 N N . ALA A 1 101 ? 8.890 -3.209 -4.014 1.00 96.31 101 ALA A N 1
ATOM 787 C CA . ALA A 1 101 ? 10.308 -3.517 -4.160 1.00 96.31 101 ALA A CA 1
ATOM 788 C C . ALA A 1 101 ? 10.643 -4.900 -3.580 1.00 96.31 101 ALA A C 1
ATOM 790 O O . ALA A 1 101 ? 11.316 -5.692 -4.242 1.00 96.31 101 ALA A O 1
ATOM 791 N N . ARG A 1 102 ? 10.102 -5.250 -2.403 1.00 97.19 102 ARG A N 1
ATOM 792 C CA . ARG A 1 102 ? 10.225 -6.595 -1.817 1.00 97.19 102 ARG A CA 1
ATOM 793 C C . ARG A 1 102 ? 9.627 -7.663 -2.730 1.00 97.19 102 ARG A C 1
ATOM 795 O O . ARG A 1 102 ? 10.236 -8.716 -2.926 1.00 97.19 102 ARG A O 1
ATOM 802 N N . LEU A 1 103 ? 8.437 -7.421 -3.285 1.00 97.75 103 LEU A N 1
ATOM 803 C CA . LEU A 1 103 ? 7.809 -8.333 -4.243 1.00 97.75 103 LEU A CA 1
ATOM 804 C C . LEU A 1 103 ? 8.720 -8.566 -5.453 1.00 97.75 103 LEU A C 1
ATOM 806 O O . LEU A 1 103 ? 8.918 -9.715 -5.849 1.00 97.75 103 LEU A O 1
ATOM 810 N N . VAL A 1 104 ? 9.291 -7.499 -6.013 1.00 97.75 104 VAL A N 1
ATOM 811 C CA . VAL A 1 104 ? 10.187 -7.585 -7.169 1.00 97.75 104 VAL A CA 1
ATOM 812 C C . VAL A 1 104 ? 11.463 -8.347 -6.820 1.00 97.75 104 VAL A C 1
ATOM 814 O O . VAL A 1 104 ? 11.786 -9.328 -7.487 1.00 97.75 104 VAL A O 1
ATOM 817 N N . ALA A 1 105 ? 12.143 -7.955 -5.742 1.00 95.81 105 ALA A N 1
ATOM 818 C CA . ALA A 1 105 ? 13.397 -8.561 -5.305 1.00 95.81 105 ALA A CA 1
ATOM 819 C C . ALA A 1 105 ? 13.245 -10.044 -4.928 1.00 95.81 105 ALA A C 1
ATOM 821 O O . ALA A 1 105 ? 14.148 -10.839 -5.186 1.00 95.81 105 ALA A O 1
ATOM 822 N N . GLY A 1 106 ? 12.106 -10.422 -4.339 1.00 96.38 106 GLY A N 1
ATOM 823 C CA . GLY A 1 106 ? 11.857 -11.784 -3.870 1.00 96.38 106 GLY A CA 1
ATOM 824 C C . GLY A 1 106 ? 11.214 -12.701 -4.909 1.00 96.38 106 GLY A C 1
ATOM 825 O O . GLY A 1 106 ? 11.664 -13.827 -5.097 1.00 96.38 106 GLY A O 1
ATOM 826 N N . LYS A 1 107 ? 10.146 -12.249 -5.578 1.00 97.12 107 LYS A N 1
ATOM 827 C CA . LYS A 1 107 ? 9.299 -13.116 -6.421 1.00 97.12 107 LYS A CA 1
ATOM 828 C C . LYS A 1 107 ? 9.437 -12.867 -7.919 1.00 97.12 107 LYS A C 1
ATOM 830 O O . LYS A 1 107 ? 9.159 -13.775 -8.692 1.00 97.12 107 LYS A O 1
ATOM 835 N N . LEU A 1 108 ? 9.852 -11.671 -8.340 1.00 97.25 108 LEU A N 1
ATOM 836 C CA . LEU A 1 108 ? 9.965 -11.313 -9.763 1.00 97.25 108 LEU A CA 1
ATOM 837 C C . LEU A 1 108 ? 11.418 -11.135 -10.219 1.00 97.25 108 LEU A C 1
ATOM 839 O O . LEU A 1 108 ? 11.662 -10.595 -11.293 1.00 97.25 108 LEU A O 1
ATOM 843 N N . ARG A 1 109 ? 12.388 -11.632 -9.443 1.00 95.25 109 ARG A N 1
ATOM 844 C CA . ARG A 1 109 ? 13.824 -11.480 -9.724 1.00 95.25 109 ARG A CA 1
ATOM 845 C C . ARG A 1 109 ? 14.245 -12.012 -11.099 1.00 95.25 109 ARG A C 1
ATOM 847 O O . ARG A 1 109 ? 15.166 -11.471 -11.696 1.00 95.25 109 ARG A O 1
ATOM 854 N N . ALA A 1 110 ? 13.593 -13.071 -11.578 1.00 96.50 110 ALA A N 1
ATOM 855 C CA . ALA A 1 110 ? 13.871 -13.699 -12.873 1.00 96.50 110 ALA A CA 1
ATOM 856 C C . ALA A 1 110 ? 12.895 -13.272 -13.986 1.00 96.50 110 ALA A C 1
ATOM 858 O O . ALA A 1 110 ? 12.940 -13.820 -15.086 1.00 96.50 110 ALA A O 1
ATOM 859 N N . ALA A 1 111 ? 11.979 -12.340 -13.708 1.00 96.25 111 ALA A N 1
ATOM 860 C CA . ALA A 1 111 ? 11.035 -11.869 -14.710 1.00 96.25 111 ALA A CA 1
ATOM 861 C C . ALA A 1 111 ? 11.744 -11.012 -15.772 1.00 96.25 111 ALA A C 1
ATOM 863 O O . ALA A 1 111 ? 12.704 -10.298 -15.480 1.00 96.25 111 ALA A O 1
ATOM 864 N N . ALA A 1 112 ? 11.253 -11.073 -17.010 1.00 96.38 112 ALA A N 1
ATOM 865 C CA . ALA A 1 112 ? 11.790 -10.269 -18.100 1.00 96.38 112 ALA A CA 1
ATOM 866 C C . ALA A 1 112 ? 11.560 -8.769 -17.844 1.00 96.38 112 ALA A C 1
ATOM 868 O O . ALA A 1 112 ? 10.476 -8.352 -17.430 1.00 96.38 112 ALA A O 1
ATOM 869 N N . LEU A 1 113 ? 12.589 -7.963 -18.109 1.00 96.44 113 LEU A N 1
ATOM 870 C CA . LEU A 1 113 ? 12.538 -6.507 -17.989 1.00 96.44 113 LEU A CA 1
ATOM 871 C C . LEU A 1 113 ? 12.082 -5.857 -19.310 1.00 96.44 113 LEU A C 1
ATOM 873 O O . LEU A 1 113 ? 12.352 -6.408 -20.378 1.00 96.44 113 LEU A O 1
ATOM 877 N N . PRO A 1 114 ? 11.450 -4.667 -19.261 1.00 96.06 114 PRO A N 1
ATOM 878 C CA . PRO A 1 114 ? 11.128 -3.885 -18.063 1.00 96.06 114 PRO A CA 1
ATOM 879 C C . PRO A 1 114 ? 9.890 -4.400 -17.312 1.00 96.06 114 PRO A C 1
ATOM 881 O O . PRO A 1 114 ? 8.886 -4.765 -17.921 1.00 96.06 114 PRO A O 1
ATOM 884 N 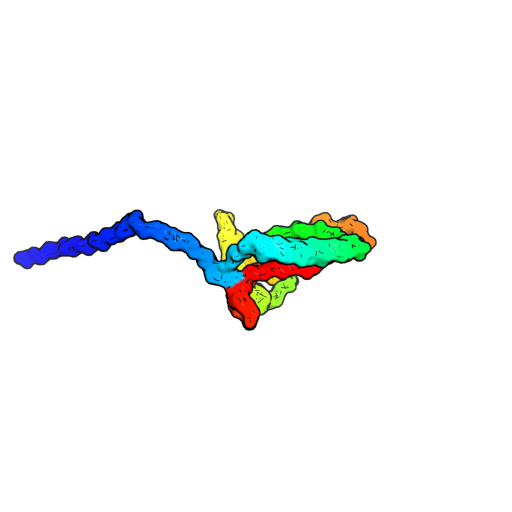N . LEU A 1 115 ? 9.927 -4.336 -15.977 1.00 97.56 115 LEU A N 1
ATOM 885 C CA . LEU A 1 115 ? 8.738 -4.526 -15.144 1.00 97.56 115 LEU A CA 1
ATOM 886 C C . LEU A 1 115 ? 7.971 -3.208 -15.029 1.00 97.56 115 LEU A C 1
ATOM 888 O O . LEU A 1 115 ? 8.484 -2.229 -14.492 1.00 97.56 115 LEU A O 1
ATOM 892 N N . ARG A 1 116 ? 6.727 -3.198 -15.510 1.00 98.00 116 ARG A N 1
ATOM 893 C CA . ARG A 1 116 ? 5.776 -2.097 -15.319 1.00 98.00 116 ARG A CA 1
ATOM 894 C C . ARG A 1 116 ? 4.683 -2.578 -14.382 1.00 98.00 116 ARG A C 1
ATOM 896 O O . ARG A 1 116 ? 3.791 -3.312 -14.803 1.00 98.00 116 ARG A O 1
ATOM 903 N N . LEU A 1 117 ? 4.792 -2.225 -13.109 1.00 98.38 117 LEU A N 1
ATOM 904 C CA . LEU A 1 117 ? 3.854 -2.646 -12.073 1.00 98.38 117 LEU A CA 1
ATOM 905 C C . LEU A 1 117 ? 3.089 -1.435 -11.562 1.00 98.38 117 LEU A C 1
ATOM 907 O O . LEU A 1 117 ? 3.690 -0.380 -11.395 1.00 98.38 117 LEU A O 1
ATOM 911 N N . CYS A 1 118 ? 1.795 -1.605 -11.315 1.00 98.44 118 CYS A N 1
ATOM 912 C CA . CYS A 1 118 ? 0.971 -0.604 -10.649 1.00 98.44 118 CYS A CA 1
ATOM 913 C C . CYS A 1 118 ? 0.228 -1.211 -9.457 1.00 98.44 118 CYS A C 1
ATOM 915 O O . CYS A 1 118 ? 0.045 -2.427 -9.379 1.00 98.44 118 CYS A O 1
ATOM 917 N N . TYR A 1 119 ? -0.223 -0.376 -8.532 1.00 98.00 119 TYR A N 1
ATOM 918 C CA . TYR A 1 119 ? -0.979 -0.777 -7.352 1.00 98.00 119 TYR A CA 1
ATOM 919 C C . TYR A 1 119 ? -2.079 0.235 -7.036 1.00 98.00 119 TYR A C 1
ATOM 921 O O . TYR A 1 119 ? -2.036 1.390 -7.445 1.00 98.00 119 TYR A O 1
ATOM 929 N N . ALA A 1 120 ? -3.060 -0.202 -6.253 1.00 97.62 120 ALA A N 1
ATOM 930 C CA . ALA A 1 120 ? -4.052 0.660 -5.630 1.00 97.62 120 ALA A CA 1
ATOM 931 C C . ALA A 1 120 ? -4.418 0.082 -4.263 1.00 97.62 120 ALA A C 1
ATOM 933 O O . ALA A 1 120 ? -4.568 -1.133 -4.117 1.00 97.62 120 ALA A O 1
ATOM 934 N N . GLY A 1 121 ? -4.546 0.927 -3.247 1.00 95.12 121 GLY A N 1
ATOM 935 C CA . GLY A 1 121 ? -5.084 0.497 -1.961 1.00 95.12 121 GLY A CA 1
ATOM 936 C C . GLY A 1 121 ? -4.668 1.367 -0.782 1.00 95.12 121 GLY A C 1
ATOM 937 O O . GLY A 1 121 ? -3.996 2.384 -0.970 1.00 95.12 121 GLY A O 1
ATOM 938 N N . PRO A 1 122 ? -5.078 0.974 0.434 1.00 95.50 122 PRO A N 1
ATOM 939 C CA . PRO A 1 122 ? -4.867 1.789 1.614 1.00 95.50 122 PRO A CA 1
ATOM 940 C C . PRO A 1 122 ? -3.417 1.749 2.108 1.00 95.50 122 PRO A C 1
ATOM 942 O O . PRO A 1 122 ? -2.695 0.765 1.912 1.00 95.50 122 PRO A O 1
ATOM 945 N N . VAL A 1 123 ? -3.013 2.822 2.773 1.00 95.31 123 VAL A N 1
ATOM 946 C CA . VAL A 1 123 ? -1.801 2.941 3.584 1.00 95.31 123 VAL A CA 1
ATOM 947 C C . VAL A 1 123 ? -2.151 3.656 4.880 1.00 95.31 123 VAL A C 1
ATOM 949 O O . VAL A 1 123 ? -3.071 4.482 4.913 1.00 95.31 123 VAL A O 1
ATOM 952 N N . LEU A 1 124 ? -1.438 3.316 5.948 1.00 95.00 124 LEU A N 1
ATOM 953 C CA . LEU A 1 124 ? -1.770 3.770 7.288 1.00 95.00 124 LEU A CA 1
ATOM 954 C C . LEU A 1 124 ? -0.618 4.543 7.920 1.00 95.00 124 LEU A C 1
ATOM 956 O O . LEU A 1 124 ? 0.545 4.164 7.805 1.00 95.00 124 LEU A O 1
ATOM 960 N N . SER A 1 125 ? -0.952 5.614 8.634 1.00 91.44 125 SER A N 1
ATOM 961 C CA . SER A 1 125 ? 0.028 6.428 9.343 1.00 91.44 125 SER A CA 1
ATOM 962 C C . SER A 1 125 ? -0.480 6.871 10.709 1.00 91.44 125 SER A C 1
ATOM 964 O O . SER A 1 125 ? -1.646 7.224 10.867 1.00 91.44 125 SER A O 1
ATOM 966 N N . THR A 1 126 ? 0.409 6.859 11.701 1.00 89.31 126 THR A N 1
ATOM 967 C CA . THR A 1 126 ? 0.157 7.412 13.038 1.00 89.31 126 THR A CA 1
ATOM 968 C C . THR A 1 126 ? 0.306 8.932 13.077 1.00 89.31 126 THR A C 1
ATOM 970 O O . THR A 1 126 ? -0.037 9.541 14.087 1.00 89.31 126 THR A O 1
ATOM 973 N N . ASP A 1 127 ? 0.814 9.546 12.004 1.00 78.19 127 ASP A N 1
ATOM 974 C CA . ASP A 1 127 ? 0.926 10.995 11.889 1.00 78.19 127 ASP A CA 1
ATOM 975 C C . ASP A 1 127 ? -0.457 11.619 11.679 1.00 78.19 127 ASP A C 1
ATOM 977 O O . ASP A 1 127 ? -1.192 11.252 10.765 1.00 78.19 127 ASP A O 1
ATOM 981 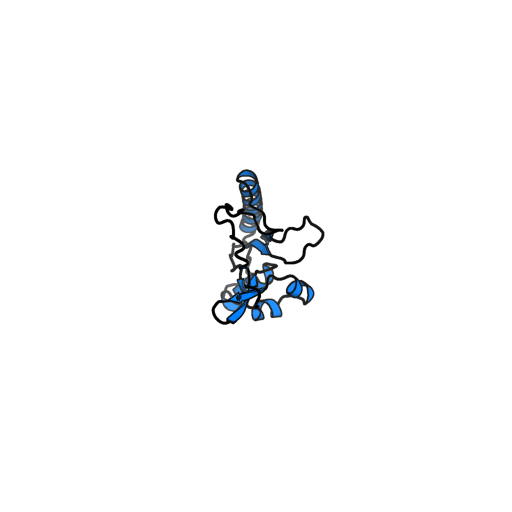N N . GLU A 1 128 ? -0.792 12.599 12.510 1.00 62.59 128 GLU A N 1
ATOM 982 C CA . GLU A 1 128 ? -2.015 13.399 12.383 1.00 62.59 128 GLU A CA 1
ATOM 983 C C . GLU A 1 128 ? -1.843 14.575 11.397 1.00 62.59 128 GLU A C 1
ATOM 985 O O . GLU A 1 128 ? -2.714 15.441 11.296 1.00 62.59 128 GLU A O 1
ATOM 990 N N . GLY A 1 129 ? -0.707 14.621 10.687 1.00 57.38 129 GLY A N 1
ATOM 991 C CA . GLY A 1 129 ? -0.248 15.703 9.820 1.00 57.38 129 GLY A CA 1
ATOM 992 C C . GLY A 1 129 ? -1.300 16.338 8.895 1.00 57.38 129 GLY A C 1
ATOM 993 O O . GLY A 1 129 ? -2.157 15.662 8.339 1.00 57.38 129 GLY A O 1
ATOM 994 N N . ARG A 1 130 ? -1.154 17.670 8.731 1.00 50.06 130 ARG A N 1
ATOM 995 C CA . ARG A 1 130 ? -1.929 18.752 8.050 1.00 50.06 130 ARG A CA 1
ATOM 996 C C . ARG A 1 130 ? -3.220 18.466 7.258 1.00 50.06 130 ARG A C 1
ATOM 998 O O . ARG A 1 130 ? -4.051 19.368 7.188 1.00 50.06 130 ARG A O 1
ATOM 1005 N N . PHE A 1 131 ? -3.425 17.297 6.663 1.00 49.72 131 PHE A N 1
ATOM 1006 C CA . PHE A 1 131 ? -4.654 16.948 5.956 1.00 49.72 131 PHE A CA 1
ATOM 1007 C C . PHE A 1 131 ? -5.553 16.058 6.828 1.00 49.72 131 PHE A C 1
ATOM 1009 O O . PHE A 1 131 ? -5.474 14.833 6.813 1.00 49.72 131 PHE A O 1
ATOM 1016 N N . GLN A 1 132 ? -6.490 16.708 7.526 1.00 54.84 132 GLN A N 1
ATOM 1017 C CA . GLN A 1 132 ? -7.766 16.111 7.956 1.0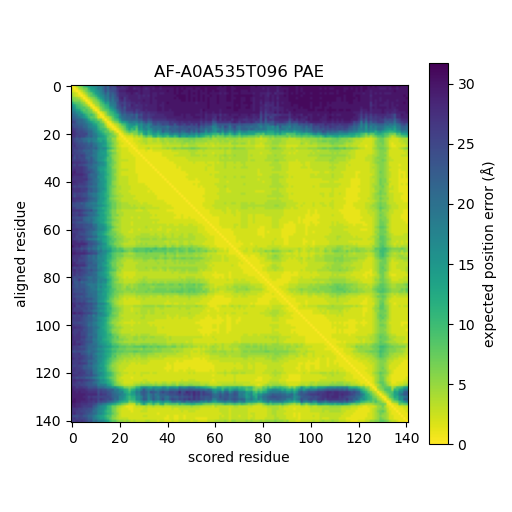0 54.84 132 GLN A CA 1
ATOM 1018 C C . GLN A 1 132 ? -7.687 14.947 8.967 1.00 54.84 132 GLN A C 1
ATOM 1020 O O . GLN A 1 132 ? -8.613 14.141 9.009 1.00 54.84 132 GLN A O 1
ATOM 1025 N N . GLN A 1 133 ? -6.631 14.836 9.785 1.00 62.62 133 GLN A N 1
ATOM 1026 C CA . GLN A 1 133 ? -6.525 13.802 10.836 1.00 62.62 133 GLN A CA 1
ATOM 1027 C C . GLN A 1 133 ? -6.731 12.355 10.325 1.00 62.62 133 GLN A C 1
ATOM 1029 O O . GLN A 1 133 ? -7.121 11.474 11.093 1.00 62.62 133 GLN A O 1
ATOM 1034 N N . ARG A 1 134 ? -6.516 12.080 9.028 1.00 78.19 134 ARG A N 1
ATOM 1035 C CA . ARG A 1 134 ? -6.770 10.750 8.450 1.00 78.19 134 ARG A CA 1
ATOM 1036 C C . ARG A 1 134 ? -5.558 9.855 8.662 1.00 78.19 134 ARG A C 1
ATOM 1038 O O . ARG A 1 134 ? -4.490 10.115 8.119 1.00 78.19 134 ARG A O 1
ATOM 1045 N N . ARG A 1 135 ? -5.762 8.772 9.406 1.00 91.00 135 ARG A N 1
ATOM 1046 C CA . ARG A 1 135 ? -4.757 7.737 9.683 1.00 91.00 135 ARG A CA 1
ATOM 1047 C C . ARG A 1 135 ? -4.788 6.592 8.669 1.00 91.00 135 ARG A C 1
ATOM 1049 O O . ARG A 1 135 ? -3.885 5.762 8.665 1.00 91.00 135 ARG A O 1
ATOM 1056 N N . GLU A 1 136 ? -5.784 6.587 7.783 1.00 93.06 136 GLU A N 1
ATOM 1057 C CA . GLU A 1 136 ? -5.888 5.729 6.603 1.00 93.06 136 GLU A CA 1
ATOM 1058 C C . GLU A 1 136 ? -6.114 6.586 5.348 1.00 93.06 136 GLU A C 1
ATOM 1060 O O . GLU A 1 136 ? -7.019 7.428 5.287 1.00 93.06 136 GLU A O 1
ATOM 1065 N N . THR A 1 137 ? -5.286 6.364 4.330 1.00 93.06 137 THR A N 1
ATOM 1066 C CA . THR A 1 137 ? -5.381 7.029 3.024 1.00 93.06 137 THR A CA 1
ATOM 1067 C C . THR A 1 137 ? -5.236 6.012 1.903 1.00 93.06 137 THR A C 1
ATOM 1069 O O . THR A 1 137 ? -4.702 4.932 2.120 1.00 93.06 137 THR A O 1
ATOM 1072 N N . TYR A 1 138 ? -5.699 6.344 0.699 1.00 94.69 138 TYR A N 1
ATOM 1073 C CA . TYR A 1 138 ? -5.635 5.455 -0.459 1.00 94.69 138 TYR A CA 1
ATOM 1074 C C . TYR A 1 138 ? -4.617 5.983 -1.463 1.00 94.69 138 TYR A C 1
ATOM 1076 O O . TYR A 1 138 ? -4.673 7.148 -1.852 1.00 94.69 138 TYR A O 1
ATOM 1084 N N . GLN A 1 139 ? -3.698 5.118 -1.883 1.00 95.94 139 GLN A N 1
ATOM 1085 C CA . GLN A 1 139 ? -2.669 5.429 -2.870 1.00 95.94 139 GLN A CA 1
ATOM 1086 C C . GLN A 1 139 ? -2.888 4.618 -4.144 1.00 95.94 139 GLN A C 1
ATOM 1088 O O . GLN A 1 139 ? -3.334 3.470 -4.087 1.00 95.94 139 GLN A O 1
ATOM 1093 N N . VAL A 1 140 ? -2.532 5.220 -5.277 1.00 97.88 140 VAL A N 1
ATOM 1094 C CA . VAL A 1 140 ? -2.412 4.575 -6.587 1.00 97.88 140 VAL A CA 1
ATOM 1095 C C . VAL A 1 140 ? -1.059 4.981 -7.161 1.00 97.88 140 VAL A C 1
ATOM 1097 O O . VAL A 1 140 ? -0.703 6.158 -7.077 1.00 97.88 140 VAL A O 1
ATOM 1100 N N . GLY A 1 141 ? -0.305 4.023 -7.693 1.00 95.69 141 GLY A N 1
ATOM 1101 C CA . GLY A 1 141 ? 1.045 4.231 -8.225 1.00 95.69 141 GLY A CA 1
ATOM 1102 C C . GLY A 1 1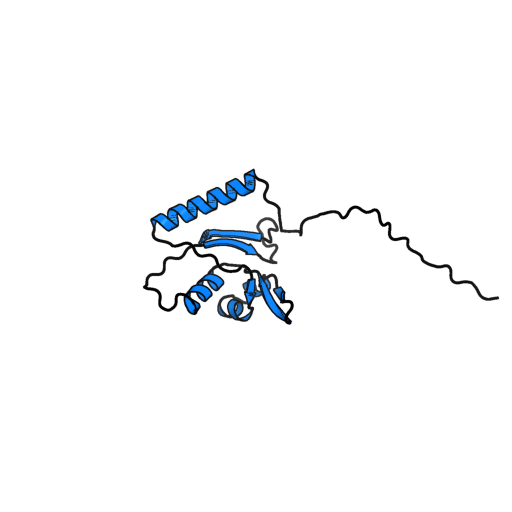41 ? 1.438 3.173 -9.233 1.00 95.69 141 GLY A C 1
ATOM 1103 O O . GLY A 1 141 ? 0.768 2.116 -9.258 1.00 95.69 141 GLY A O 1
#